Protein AF-A0A520AAK4-F1 (afdb_monomer)

Nearest PDB structures (foldseek):
  6ree-assembly1_R  TM=9.407E-01  e=1.467E-04  Polytomella sp. Pringsheim 198.80
  5zwl-assembly1_E  TM=9.618E-01  e=4.776E-04  Thermosynechococcus vestitus BP-1
  5hkk-assembly2_P  TM=9.426E-01  e=3.461E-04  Caldalkalibacillus thermarum TA2.A1
  7xkr-assembly1_H  TM=9.174E-01  e=3.652E-04  Bacillus sp. PS3
  5ik2-assembly1_H  TM=9.342E-01  e=4.776E-04  Caldalkalibacillus thermarum TA2.A1

Radius of gyration: 11.02 Å; Cα contacts (8 Å, |Δi|>4): 152; chains: 1; bounding box: 22×25×25 Å

Solvent-accessible surface area (backbone atoms only — not comparable to full-atom values): 3659 Å² total; per-residue (Å²): 111,63,36,41,33,40,31,32,73,93,47,71,49,74,48,50,80,79,54,76,73,46,76,48,55,32,39,69,36,59,33,37,41,33,36,95,90,50,75,48,79,45,36,31,48,31,35,39,38,40,34,51,92,78,41,76,48,76,51,58,74,41,78,55,132

Mean predicted aligned error: 3.38 Å

Sequence (65 aa):
VTAVTVPGTLGSFQILKDHAPIISTLEDGPVIIKASTGEEIFNIKGGVVEVLDNKVIVLAEAVVA

pLDDT: mean 92.77, std 4.72, range [65.44, 97.06]

Secondary structure (DSSP, 8-state):
--EEEEEETTEEEEEETTPPPEEEEE-SEEEEEEETTEEEEEEEEEEEEEEETTEEEEEEEEEE-

Structure (mmCIF, N/CA/C/O backbone):
data_AF-A0A520AAK4-F1
#
_entry.id   AF-A0A520AAK4-F1
#
loop_
_atom_site.group_PDB
_atom_site.id
_atom_site.type_symbol
_atom_site.label_atom_id
_atom_site.label_alt_id
_atom_site.label_comp_id
_atom_site.label_asym_id
_atom_site.label_entity_id
_atom_site.label_seq_id
_atom_site.pdbx_PDB_ins_code
_atom_site.Cartn_x
_atom_site.Cartn_y
_atom_site.Cartn_z
_atom_site.occupancy
_atom_site.B_iso_or_equiv
_atom_site.auth_seq_id
_atom_site.auth_comp_id
_atom_site.auth_asym_id
_atom_site.auth_atom_id
_atom_site.pdbx_PDB_model_num
ATOM 1 N N . VAL A 1 1 ? -9.735 -5.793 8.074 1.00 79.25 1 VAL A N 1
ATOM 2 C CA . VAL A 1 1 ? -8.407 -5.198 7.814 1.00 79.25 1 VAL A CA 1
ATOM 3 C C . VAL A 1 1 ? -8.062 -4.291 8.979 1.00 79.25 1 VAL A C 1
ATOM 5 O O . VAL A 1 1 ? -8.893 -3.474 9.353 1.00 79.25 1 VAL A O 1
ATOM 8 N N . THR A 1 2 ? -6.915 -4.505 9.609 1.00 88.31 2 THR A N 1
ATOM 9 C CA . THR A 1 2 ? -6.397 -3.711 10.731 1.00 88.31 2 THR A CA 1
ATOM 10 C C . THR A 1 2 ? -5.313 -2.737 10.280 1.00 88.31 2 THR A C 1
ATOM 12 O O . THR A 1 2 ? -5.191 -1.667 10.868 1.00 88.31 2 THR A O 1
ATOM 15 N N . ALA A 1 3 ? -4.563 -3.079 9.228 1.00 92.81 3 ALA A N 1
ATOM 16 C CA . ALA A 1 3 ? -3.543 -2.217 8.652 1.00 92.81 3 ALA A CA 1
ATOM 17 C C . ALA A 1 3 ? -3.315 -2.528 7.168 1.00 92.81 3 ALA A C 1
ATOM 19 O O . ALA A 1 3 ? -3.432 -3.681 6.751 1.00 92.81 3 ALA A O 1
ATOM 20 N N . VAL A 1 4 ? -2.947 -1.507 6.397 1.00 94.75 4 VAL A N 1
ATOM 21 C CA . VAL A 1 4 ? -2.523 -1.632 4.997 1.00 94.75 4 VAL A CA 1
ATOM 22 C C . VAL A 1 4 ? -1.158 -0.975 4.850 1.00 94.75 4 VAL A C 1
ATOM 24 O O . VAL A 1 4 ? -1.025 0.215 5.113 1.00 94.75 4 VAL A O 1
ATOM 27 N N . THR A 1 5 ? -0.138 -1.727 4.453 1.00 95.44 5 THR A N 1
ATOM 28 C CA . THR A 1 5 ? 1.199 -1.195 4.161 1.00 95.44 5 THR A CA 1
ATOM 29 C C . THR A 1 5 ? 1.380 -1.099 2.656 1.00 95.44 5 THR A C 1
ATOM 31 O O . THR A 1 5 ? 1.095 -2.061 1.945 1.00 95.44 5 THR A O 1
ATOM 34 N N . VAL A 1 6 ? 1.860 0.046 2.177 1.00 95.94 6 VAL A N 1
ATOM 35 C CA . VAL A 1 6 ? 2.063 0.319 0.750 1.00 95.94 6 VAL A CA 1
ATOM 36 C C . VAL A 1 6 ? 3.474 0.857 0.481 1.00 95.94 6 VAL A C 1
ATOM 38 O O . VAL A 1 6 ? 4.034 1.557 1.334 1.00 95.94 6 VAL A O 1
ATOM 41 N N . PRO A 1 7 ? 4.061 0.560 -0.693 1.00 96.19 7 PRO A N 1
ATOM 42 C CA . PRO A 1 7 ? 5.356 1.090 -1.108 1.00 96.19 7 PRO A CA 1
ATOM 43 C C . PRO A 1 7 ? 5.180 2.493 -1.710 1.00 96.19 7 PRO A C 1
ATOM 45 O O . PRO A 1 7 ? 5.017 2.643 -2.915 1.00 96.19 7 PRO A O 1
ATOM 48 N N . GLY A 1 8 ? 5.147 3.537 -0.878 1.00 94.56 8 GLY A N 1
ATOM 49 C CA . GLY A 1 8 ? 5.089 4.920 -1.365 1.00 94.56 8 GLY A CA 1
ATOM 50 C C . GLY A 1 8 ? 6.393 5.358 -2.041 1.00 94.56 8 GLY A C 1
ATOM 51 O O . GLY A 1 8 ? 7.467 4.880 -1.686 1.00 94.56 8 GLY A O 1
ATOM 52 N N . THR A 1 9 ? 6.314 6.326 -2.957 1.00 91.12 9 THR A N 1
ATOM 53 C CA . THR A 1 9 ? 7.486 6.889 -3.672 1.00 91.1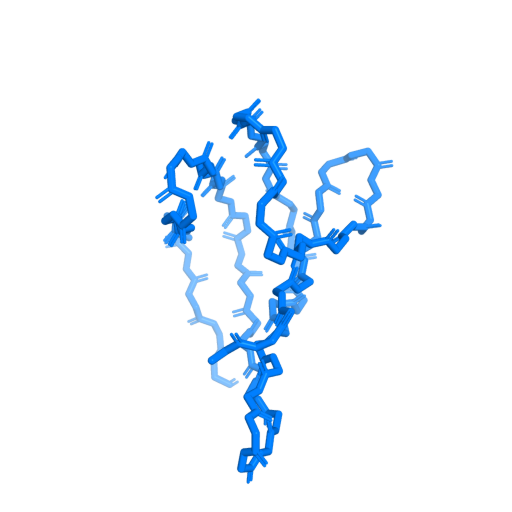2 9 THR A CA 1
ATOM 54 C C . THR A 1 9 ? 8.557 7.505 -2.773 1.00 91.12 9 THR A C 1
ATOM 56 O O . THR A 1 9 ? 9.732 7.519 -3.120 1.00 91.12 9 THR A O 1
ATOM 59 N N . LEU A 1 10 ? 8.175 8.014 -1.601 1.00 89.94 10 LEU A N 1
ATOM 60 C CA . LEU A 1 10 ? 9.115 8.559 -0.611 1.00 89.94 10 LEU A CA 1
ATOM 61 C C . LEU A 1 10 ? 9.478 7.547 0.486 1.00 89.94 10 LEU A C 1
ATOM 63 O O . LEU A 1 10 ? 10.097 7.908 1.486 1.00 89.94 10 LEU A O 1
ATOM 67 N N . GLY A 1 11 ? 9.076 6.290 0.311 1.00 91.62 11 GLY A N 1
ATOM 68 C CA . GLY A 1 11 ? 9.260 5.210 1.264 1.00 91.62 11 GLY A CA 1
ATOM 69 C C . GLY A 1 11 ? 7.957 4.485 1.589 1.00 91.62 11 GLY A C 1
ATOM 70 O O . GLY A 1 11 ? 6.847 4.992 1.410 1.00 91.62 11 GLY A O 1
ATOM 71 N N . SER A 1 12 ? 8.104 3.270 2.110 1.00 94.06 12 SER A N 1
ATOM 72 C CA . SER A 1 12 ? 6.975 2.464 2.561 1.00 94.06 12 SER A CA 1
ATOM 73 C C . SER A 1 12 ? 6.313 3.077 3.789 1.00 94.06 12 SER A C 1
ATOM 75 O O . SER A 1 12 ? 6.997 3.433 4.751 1.00 94.06 12 SER A O 1
ATOM 77 N N . PHE A 1 13 ? 4.986 3.114 3.803 1.00 94.88 13 PHE A N 1
ATOM 78 C CA . PHE A 1 13 ? 4.219 3.580 4.953 1.00 94.88 13 PHE A CA 1
ATOM 79 C C . PHE A 1 13 ? 3.006 2.690 5.204 1.00 94.88 13 PHE A C 1
ATOM 81 O O . PHE A 1 13 ? 2.580 1.916 4.345 1.00 94.88 13 PHE A O 1
ATOM 88 N N . GLN A 1 14 ? 2.469 2.785 6.419 1.00 94.56 14 GLN A N 1
ATOM 89 C CA . GLN A 1 14 ? 1.345 1.980 6.869 1.00 94.56 14 GLN A CA 1
ATOM 90 C C . GLN A 1 14 ? 0.154 2.867 7.216 1.00 94.56 14 GLN A C 1
ATOM 92 O O . GLN A 1 14 ? 0.273 3.839 7.957 1.00 94.56 14 GLN A O 1
ATOM 97 N N . ILE A 1 15 ? -1.003 2.485 6.693 1.00 94.81 15 ILE A N 1
ATOM 98 C CA . ILE A 1 15 ? -2.294 3.119 6.913 1.00 94.81 15 ILE A CA 1
ATOM 99 C C . ILE A 1 15 ? -3.048 2.281 7.947 1.00 94.81 15 ILE A C 1
ATOM 101 O O . ILE A 1 15 ? -3.239 1.073 7.775 1.00 94.81 15 ILE A O 1
ATOM 105 N N . LEU A 1 16 ? -3.462 2.931 9.031 1.00 94.12 16 LEU A N 1
ATOM 106 C CA . LEU A 1 16 ? -4.269 2.343 10.098 1.00 94.12 16 LEU A CA 1
ATOM 107 C C . LEU A 1 16 ? -5.706 2.865 10.033 1.00 94.12 16 LEU A C 1
ATOM 109 O O . LEU A 1 16 ? -6.051 3.717 9.211 1.00 94.12 16 LEU A O 1
ATOM 113 N N . LYS A 1 17 ? -6.549 2.346 10.925 1.00 92.50 17 LYS A N 1
ATOM 114 C CA . LYS A 1 17 ? -7.895 2.873 11.130 1.00 92.50 17 LYS A CA 1
ATOM 115 C C . LYS A 1 17 ? -7.835 4.360 11.514 1.00 92.50 17 LYS A C 1
ATOM 117 O O . LYS A 1 17 ? -6.974 4.764 12.288 1.00 92.50 17 LYS A O 1
ATOM 122 N N . ASP A 1 18 ? -8.770 5.133 10.978 1.00 92.69 18 ASP A N 1
ATOM 123 C CA . ASP A 1 18 ? -8.980 6.562 11.224 1.00 92.69 18 ASP A CA 1
ATOM 124 C C . ASP A 1 18 ? -7.784 7.445 10.815 1.00 92.69 18 ASP A C 1
ATOM 126 O O . ASP A 1 18 ? -7.555 8.517 11.373 1.00 92.69 18 ASP A O 1
ATOM 130 N N . HIS A 1 19 ? -7.020 7.006 9.808 1.00 92.75 19 HIS A N 1
ATOM 131 C CA . HIS A 1 19 ? -5.960 7.811 9.206 1.00 92.75 19 HIS A CA 1
ATOM 132 C C . HIS A 1 19 ? -6.527 9.039 8.472 1.00 92.75 19 HIS A C 1
ATOM 134 O O . HIS A 1 19 ? -7.607 8.987 7.878 1.00 92.75 19 HIS A O 1
ATOM 140 N N . ALA A 1 20 ? -5.767 10.138 8.474 1.00 95.38 20 ALA A N 1
ATOM 141 C CA . ALA A 1 20 ? -6.125 11.353 7.750 1.00 95.38 20 ALA A CA 1
ATOM 142 C C . ALA A 1 20 ? -6.221 11.105 6.228 1.00 95.38 20 ALA A C 1
ATOM 144 O O . ALA A 1 20 ? -5.493 10.254 5.702 1.00 95.38 20 ALA A O 1
ATOM 145 N N . PRO A 1 21 ? -7.071 11.855 5.503 1.00 96.38 21 PRO A N 1
ATOM 146 C CA . PRO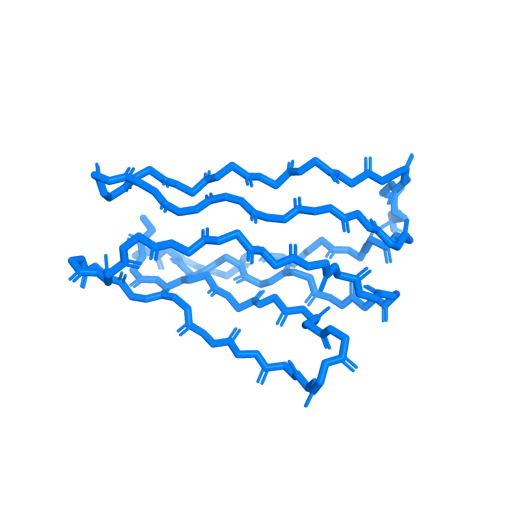 A 1 21 ? -7.153 11.740 4.055 1.00 96.38 21 PRO A CA 1
ATOM 147 C C . PRO A 1 21 ? -5.807 11.990 3.371 1.00 96.38 21 PRO A C 1
ATOM 149 O O . PRO A 1 21 ? -5.116 12.961 3.686 1.00 96.38 21 PRO A O 1
ATOM 152 N N . ILE A 1 22 ? -5.435 11.118 2.435 1.00 94.75 22 ILE A N 1
ATOM 153 C CA . ILE A 1 22 ? -4.183 11.231 1.680 1.00 94.75 22 ILE A CA 1
ATOM 154 C C . ILE A 1 22 ? -4.322 10.601 0.294 1.00 94.75 22 ILE A C 1
ATOM 156 O O . ILE A 1 22 ? -4.981 9.575 0.129 1.00 94.75 22 ILE A O 1
ATOM 160 N N . ILE A 1 23 ? -3.655 11.204 -0.691 1.00 95.12 23 ILE A N 1
ATOM 161 C CA . ILE A 1 23 ? -3.383 10.601 -1.997 1.00 95.12 23 ILE A CA 1
ATOM 162 C C . ILE A 1 23 ? -1.868 10.496 -2.139 1.00 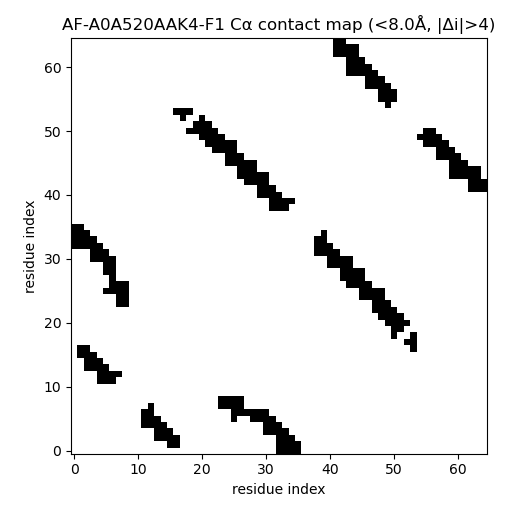95.12 23 ILE A C 1
ATOM 164 O O . ILE A 1 23 ? -1.152 11.461 -1.863 1.00 95.12 23 ILE A O 1
ATOM 168 N N . SER A 1 24 ? -1.372 9.331 -2.546 1.00 95.12 24 SER A N 1
ATOM 169 C CA . SER A 1 24 ? 0.058 9.106 -2.751 1.00 95.12 24 SER A CA 1
ATOM 170 C C . SER A 1 24 ? 0.312 8.228 -3.969 1.00 95.12 24 SER A C 1
ATOM 172 O O . SER A 1 24 ? -0.496 7.366 -4.315 1.00 95.12 24 SER A O 1
ATOM 174 N N . THR A 1 25 ? 1.444 8.459 -4.624 1.00 95.38 25 THR A N 1
ATOM 175 C CA . THR A 1 25 ? 1.962 7.595 -5.681 1.00 95.38 25 THR A CA 1
ATOM 176 C C . THR A 1 25 ? 2.723 6.426 -5.068 1.00 95.38 25 THR A C 1
ATOM 178 O O . THR A 1 25 ? 3.433 6.578 -4.068 1.00 95.38 25 THR A O 1
ATOM 181 N N . LEU A 1 26 ? 2.568 5.256 -5.676 1.00 95.88 26 LEU A N 1
ATOM 182 C CA . LEU A 1 26 ? 3.203 4.017 -5.255 1.00 95.88 26 LEU A CA 1
ATOM 183 C C . LEU A 1 26 ? 4.303 3.620 -6.236 1.00 95.88 26 LEU A C 1
ATOM 185 O O . LEU A 1 26 ? 4.166 3.813 -7.444 1.00 95.88 26 LEU A O 1
ATOM 189 N N . GLU A 1 27 ? 5.367 3.037 -5.701 1.00 95.06 27 GLU A N 1
ATOM 190 C CA . GLU A 1 27 ? 6.418 2.377 -6.468 1.00 95.06 27 GLU A CA 1
ATOM 191 C C . GLU A 1 27 ? 6.189 0.868 -6.550 1.00 95.06 27 GLU A C 1
ATOM 193 O O . GLU A 1 27 ? 5.266 0.300 -5.961 1.00 95.06 27 GLU A O 1
ATOM 198 N N . ASP A 1 28 ? 7.057 0.211 -7.308 1.00 95.06 28 ASP A N 1
ATOM 199 C CA . ASP A 1 28 ? 7.132 -1.236 -7.377 1.00 95.06 28 ASP A CA 1
ATOM 200 C C . ASP A 1 28 ? 7.428 -1.831 -5.998 1.00 95.06 28 ASP A C 1
ATOM 202 O O . ASP A 1 28 ? 8.443 -1.525 -5.369 1.00 95.06 28 ASP A O 1
ATOM 206 N N . GLY A 1 29 ? 6.573 -2.742 -5.542 1.00 94.00 29 GLY A N 1
ATOM 207 C CA . GLY A 1 29 ? 6.784 -3.388 -4.256 1.00 94.00 29 GLY A CA 1
ATOM 208 C C . GLY A 1 29 ? 5.563 -4.119 -3.710 1.00 94.00 29 GLY A C 1
ATOM 209 O O . GLY A 1 29 ? 4.531 -4.218 -4.378 1.00 94.00 29 GLY A O 1
ATOM 210 N N . PRO A 1 30 ? 5.680 -4.654 -2.485 1.00 94.75 30 PRO A N 1
ATOM 211 C CA . PRO A 1 30 ? 4.603 -5.382 -1.841 1.00 94.75 30 PRO A CA 1
ATOM 212 C C . PRO A 1 30 ? 3.602 -4.428 -1.181 1.00 94.75 30 PRO A C 1
ATOM 214 O O . PRO A 1 30 ? 3.957 -3.601 -0.341 1.00 94.75 30 PRO A O 1
ATOM 217 N N . VAL A 1 31 ? 2.326 -4.604 -1.507 1.00 94.75 31 VAL A N 1
ATOM 218 C CA . VAL A 1 31 ? 1.190 -4.120 -0.725 1.00 94.75 31 VAL A CA 1
ATOM 219 C C . VAL A 1 31 ? 0.788 -5.217 0.247 1.00 94.75 31 VAL A C 1
ATOM 221 O O . VAL A 1 31 ? 0.476 -6.336 -0.156 1.00 94.75 31 VAL A O 1
ATOM 224 N N . ILE A 1 32 ? 0.789 -4.893 1.534 1.00 94.75 32 ILE A N 1
ATOM 225 C CA . ILE A 1 32 ? 0.537 -5.848 2.609 1.00 94.75 32 ILE A CA 1
ATOM 226 C C . ILE A 1 32 ? -0.757 -5.463 3.311 1.00 94.75 32 ILE A C 1
ATOM 228 O O . ILE A 1 32 ? -0.861 -4.385 3.897 1.00 94.75 32 ILE A O 1
ATOM 232 N N . ILE A 1 33 ? -1.735 -6.360 3.296 1.00 94.00 33 ILE A N 1
ATOM 233 C CA . ILE A 1 33 ? -3.031 -6.174 3.940 1.00 94.00 33 ILE A CA 1
ATOM 234 C C . ILE A 1 33 ? -3.087 -7.088 5.158 1.00 94.00 33 ILE A C 1
ATOM 236 O O . ILE A 1 33 ? -3.163 -8.309 5.045 1.00 94.00 33 ILE A O 1
ATOM 240 N N . LYS A 1 34 ? -3.084 -6.491 6.350 1.00 93.62 34 LYS A N 1
ATOM 241 C CA . LYS A 1 34 ? -3.266 -7.222 7.605 1.00 93.62 34 LYS A CA 1
ATOM 242 C C . LYS A 1 34 ? -4.740 -7.246 7.966 1.00 93.62 34 LYS A C 1
ATOM 244 O O . LYS A 1 34 ? -5.381 -6.202 8.103 1.00 93.62 34 LYS A O 1
ATOM 249 N N . ALA A 1 35 ? -5.294 -8.436 8.140 1.00 89.62 35 ALA A N 1
ATOM 250 C CA . ALA A 1 35 ? -6.635 -8.669 8.653 1.00 89.62 35 ALA A CA 1
ATOM 251 C C . ALA A 1 35 ? -6.570 -9.421 9.990 1.00 89.62 35 ALA A C 1
ATOM 253 O O . ALA A 1 35 ? -5.524 -9.904 10.409 1.00 89.62 35 ALA A O 1
ATOM 254 N N . SER A 1 36 ? -7.704 -9.528 10.681 1.00 83.81 36 SER A N 1
ATOM 255 C CA . SER A 1 36 ? -7.799 -10.296 11.931 1.00 83.81 36 SER A CA 1
ATOM 256 C C . SER A 1 36 ? -7.508 -11.788 11.741 1.00 83.81 36 SER A C 1
ATOM 258 O O . SER A 1 36 ? -7.173 -12.470 12.702 1.00 83.81 36 SER A O 1
ATOM 260 N N . THR A 1 37 ? -7.649 -12.291 10.515 1.00 83.44 37 THR A N 1
ATOM 261 C CA . THR A 1 37 ? -7.523 -13.706 10.158 1.00 83.44 37 THR A CA 1
ATOM 262 C C . THR A 1 37 ? -6.199 -14.054 9.476 1.00 83.44 37 THR A C 1
ATOM 264 O O . THR A 1 37 ? -5.979 -15.226 9.187 1.00 83.44 37 THR A O 1
ATOM 267 N N . GLY A 1 38 ? -5.323 -13.078 9.206 1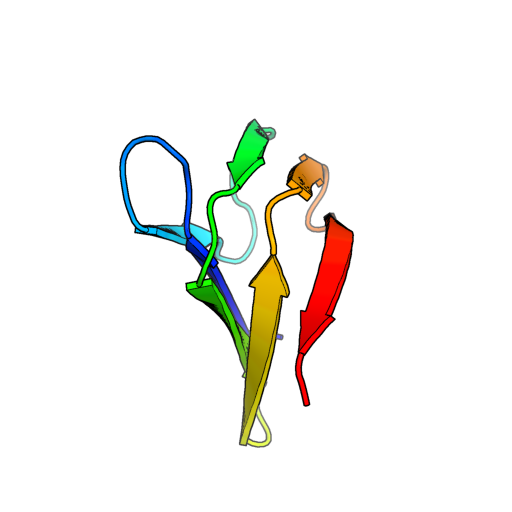.00 87.69 38 GLY A N 1
ATOM 268 C CA . GLY A 1 38 ? -4.061 -13.311 8.501 1.00 87.69 38 GLY A CA 1
ATOM 269 C C . GLY A 1 38 ? -3.513 -12.085 7.773 1.00 87.69 38 GLY A C 1
ATOM 270 O O . GLY A 1 38 ? -3.982 -10.961 7.964 1.00 87.69 38 GLY A O 1
ATOM 271 N N . GLU A 1 39 ? -2.505 -12.322 6.941 1.00 92.62 39 GLU A N 1
ATOM 272 C CA . GLU A 1 39 ? -1.815 -11.314 6.137 1.00 92.62 39 GLU A CA 1
ATOM 273 C C . GLU A 1 39 ? -1.865 -11.722 4.664 1.00 92.62 39 GLU A C 1
ATOM 275 O O . GLU A 1 39 ? -1.545 -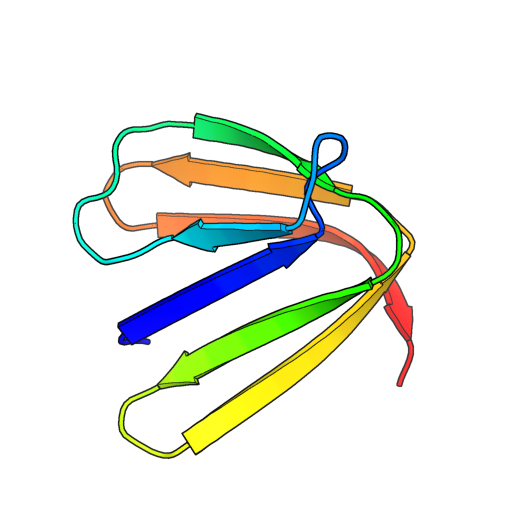12.859 4.321 1.00 92.62 39 GLU A O 1
ATOM 280 N N . GLU A 1 40 ? -2.292 -10.798 3.808 1.00 92.00 40 GLU A N 1
ATOM 281 C CA . GLU A 1 40 ? -2.304 -10.958 2.355 1.00 92.00 40 GLU A CA 1
ATOM 282 C C . GLU A 1 40 ? -1.269 -10.018 1.740 1.00 92.00 40 GLU A C 1
ATOM 284 O O . GLU A 1 40 ? -1.172 -8.852 2.130 1.00 92.00 40 GLU A O 1
ATOM 289 N N . ILE A 1 41 ? -0.489 -10.524 0.786 1.00 93.62 41 ILE A N 1
ATOM 290 C CA . ILE A 1 41 ? 0.591 -9.777 0.140 1.00 93.62 41 ILE A CA 1
ATOM 291 C C . ILE A 1 41 ? 0.331 -9.758 -1.364 1.00 93.62 41 ILE A C 1
ATOM 293 O O . ILE A 1 41 ? 0.170 -10.809 -1.980 1.00 93.62 41 ILE A O 1
ATOM 297 N N . PHE A 1 42 ? 0.332 -8.562 -1.945 1.00 93.06 42 PHE A N 1
ATOM 298 C CA . PHE A 1 42 ? 0.201 -8.331 -3.380 1.00 93.06 42 PHE A CA 1
ATOM 299 C C . PHE A 1 42 ? 1.426 -7.581 -3.883 1.00 93.06 42 PHE A C 1
ATOM 301 O O . PHE A 1 42 ? 1.709 -6.486 -3.408 1.00 93.06 42 PHE A O 1
ATOM 308 N N . ASN A 1 43 ? 2.140 -8.124 -4.863 1.00 94.81 43 ASN A N 1
ATOM 309 C CA . ASN A 1 43 ? 3.234 -7.394 -5.495 1.00 94.81 43 ASN A CA 1
ATOM 310 C C . ASN A 1 43 ? 2.671 -6.537 -6.628 1.00 94.81 43 ASN A C 1
ATOM 312 O O . ASN A 1 43 ? 2.030 -7.060 -7.538 1.00 94.81 43 ASN A O 1
ATOM 316 N N . ILE A 1 44 ? 2.902 -5.228 -6.579 1.00 94.69 44 ILE A N 1
ATOM 317 C CA . ILE A 1 44 ? 2.424 -4.286 -7.595 1.00 94.69 44 ILE A CA 1
ATOM 318 C C . ILE A 1 44 ? 3.583 -3.695 -8.395 1.00 94.69 44 ILE A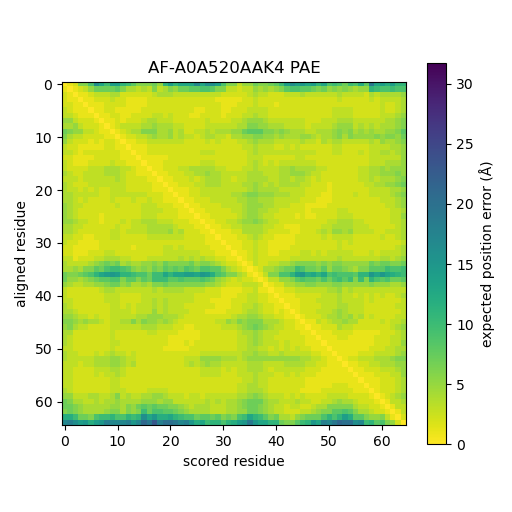 C 1
ATOM 320 O O . ILE A 1 44 ? 4.718 -3.622 -7.917 1.00 94.69 44 ILE A O 1
ATOM 324 N N . LYS A 1 45 ? 3.274 -3.267 -9.619 1.00 94.19 45 LYS A N 1
ATOM 325 C CA . LYS A 1 45 ? 4.140 -2.450 -10.471 1.00 94.19 45 LYS A CA 1
ATOM 326 C C . LYS A 1 45 ? 3.551 -1.054 -10.570 1.00 94.19 45 LYS A C 1
ATOM 328 O O . LYS A 1 45 ? 2.655 -0.846 -11.378 1.00 94.19 45 LYS A O 1
ATOM 333 N N . GLY A 1 46 ? 3.996 -0.158 -9.694 1.00 93.19 46 GLY A N 1
ATOM 334 C CA . GLY A 1 46 ? 3.490 1.207 -9.592 1.00 93.19 46 GLY A CA 1
ATOM 335 C C . GLY A 1 46 ? 1.987 1.336 -9.305 1.00 93.19 46 GLY A C 1
ATOM 336 O O . GLY A 1 46 ? 1.221 0.366 -9.243 1.00 93.1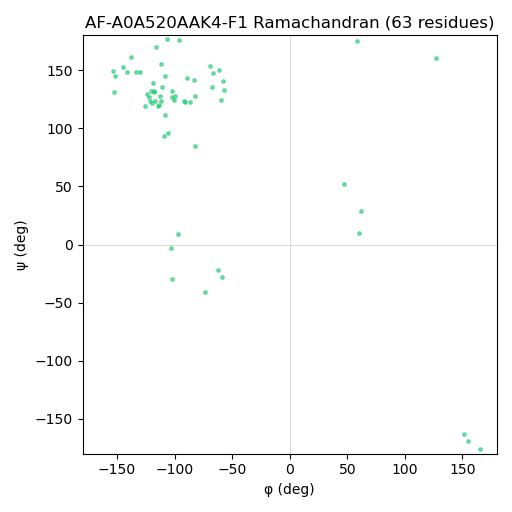9 46 GLY A O 1
ATOM 337 N N . GLY A 1 47 ? 1.551 2.579 -9.114 1.00 94.75 47 GLY A N 1
ATOM 338 C CA . GLY A 1 47 ? 0.139 2.915 -8.973 1.00 94.75 47 GLY A CA 1
ATOM 339 C C . GLY A 1 47 ? -0.110 4.155 -8.128 1.00 94.75 47 GLY A C 1
ATOM 340 O O . GLY A 1 47 ? 0.787 4.956 -7.859 1.00 94.75 47 GLY A O 1
ATOM 341 N N . VAL A 1 48 ? -1.351 4.299 -7.677 1.00 95.88 48 VAL A N 1
ATOM 342 C CA . VAL A 1 48 ? -1.762 5.342 -6.733 1.00 95.88 48 VAL A CA 1
ATOM 343 C C . VAL A 1 48 ? -2.627 4.755 -5.626 1.00 95.88 48 VAL A C 1
ATOM 345 O O . VAL A 1 48 ? -3.374 3.798 -5.837 1.00 95.88 48 VAL A O 1
ATOM 348 N N . VAL A 1 49 ? -2.534 5.346 -4.439 1.00 96.06 49 VAL A N 1
ATOM 349 C CA . VAL A 1 49 ? -3.405 5.048 -3.303 1.00 96.06 49 VAL A CA 1
ATOM 350 C C . VAL A 1 49 ? -4.181 6.291 -2.896 1.00 96.06 49 VAL A C 1
ATOM 352 O O . VAL A 1 49 ? -3.628 7.389 -2.835 1.00 96.06 49 VAL A O 1
ATOM 355 N N . GLU A 1 50 ? -5.455 6.096 -2.582 1.00 97.06 50 GLU A N 1
ATOM 356 C CA . GLU A 1 50 ? -6.336 7.083 -1.971 1.00 97.06 50 GLU A CA 1
ATOM 357 C C . GLU A 1 50 ? -6.841 6.541 -0.633 1.00 97.06 50 GLU A C 1
ATOM 359 O O . GLU A 1 50 ? -7.301 5.400 -0.537 1.00 97.06 50 GLU A O 1
ATOM 364 N N . VAL A 1 51 ? -6.764 7.373 0.402 1.00 96.19 51 VAL A N 1
ATOM 365 C CA . VAL A 1 51 ? -7.355 7.114 1.713 1.00 96.19 51 VAL A CA 1
ATOM 366 C C . VAL A 1 51 ? -8.354 8.218 2.006 1.00 96.19 51 VAL A C 1
ATOM 368 O O . VAL A 1 51 ? -7.983 9.390 2.040 1.00 96.19 51 VAL A O 1
ATOM 371 N N . LEU A 1 52 ? -9.609 7.848 2.239 1.00 96.25 52 LEU A N 1
ATOM 372 C CA . LEU A 1 52 ? -10.678 8.777 2.590 1.00 96.25 52 LEU A CA 1
ATOM 373 C C . LEU A 1 52 ? -11.734 8.053 3.424 1.00 96.25 52 LEU A C 1
ATOM 375 O O . LEU A 1 52 ? -12.166 6.970 3.047 1.00 96.25 52 LEU A O 1
ATOM 379 N N . ASP A 1 53 ? -12.145 8.624 4.558 1.00 94.38 53 ASP A N 1
ATOM 380 C CA . ASP A 1 53 ? -13.212 8.085 5.419 1.00 94.38 53 ASP A CA 1
ATOM 381 C C . ASP A 1 53 ? -13.087 6.575 5.712 1.00 94.38 53 ASP A C 1
ATOM 383 O O . ASP A 1 53 ? -14.018 5.795 5.505 1.00 94.38 53 ASP A O 1
ATOM 387 N N . ASN A 1 54 ? -11.910 6.139 6.185 1.00 91.25 54 ASN A N 1
ATOM 388 C CA . ASN A 1 54 ? -11.572 4.726 6.443 1.00 91.25 54 ASN A CA 1
ATOM 389 C C . ASN A 1 54 ? -11.632 3.790 5.224 1.00 91.25 54 ASN A C 1
ATOM 391 O O . ASN A 1 54 ? -11.528 2.569 5.367 1.00 91.25 54 ASN A O 1
ATOM 395 N N . LYS A 1 55 ? -11.773 4.340 4.024 1.00 93.31 55 LYS A N 1
ATOM 396 C CA . LYS A 1 55 ? -11.703 3.607 2.772 1.00 93.31 55 LYS A CA 1
ATOM 397 C C . LYS A 1 55 ? -10.318 3.795 2.176 1.00 93.31 55 LYS A C 1
ATOM 399 O O . LYS A 1 55 ? -9.855 4.920 2.023 1.00 93.31 55 LYS A O 1
ATOM 404 N N . VAL A 1 56 ? -9.672 2.683 1.843 1.00 94.00 56 VAL A N 1
ATOM 405 C CA . VAL A 1 56 ? -8.395 2.666 1.125 1.00 94.00 56 VAL A CA 1
ATOM 406 C C . VAL A 1 56 ? -8.658 2.098 -0.261 1.00 94.00 56 VAL A C 1
ATOM 408 O O . VAL A 1 56 ? -9.191 0.995 -0.383 1.00 94.00 56 VAL A O 1
ATOM 411 N N . ILE A 1 57 ? -8.315 2.855 -1.296 1.00 94.69 57 ILE A N 1
ATOM 412 C CA . ILE A 1 57 ? -8.418 2.446 -2.696 1.00 94.69 57 ILE A CA 1
ATOM 413 C C . ILE A 1 57 ? -7.009 2.434 -3.269 1.00 94.69 57 ILE A C 1
ATOM 415 O O . ILE A 1 57 ? -6.318 3.446 -3.231 1.00 94.69 57 ILE A O 1
ATOM 419 N N . VAL A 1 58 ? -6.588 1.288 -3.801 1.00 94.19 58 VAL A N 1
ATOM 420 C CA . VAL A 1 58 ? -5.304 1.142 -4.491 1.00 94.19 58 VAL A CA 1
ATOM 421 C C . VAL A 1 58 ? -5.585 0.854 -5.958 1.00 94.19 58 VAL A C 1
ATOM 423 O O . VAL A 1 58 ? -6.235 -0.135 -6.290 1.00 94.19 58 VAL A O 1
ATOM 4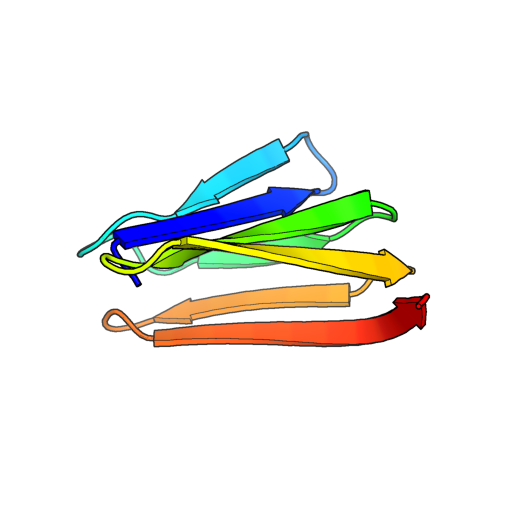26 N N . LEU A 1 59 ? -5.098 1.731 -6.828 1.00 94.88 59 LEU A N 1
ATOM 427 C CA . LEU A 1 59 ? -5.128 1.580 -8.276 1.00 94.88 59 LEU A CA 1
ATOM 428 C C . LEU A 1 59 ? -3.708 1.223 -8.720 1.00 94.88 59 LEU A C 1
ATOM 430 O O . LEU A 1 59 ? -2.861 2.105 -8.849 1.00 94.88 59 LEU A O 1
ATOM 434 N N . ALA A 1 60 ? -3.442 -0.072 -8.885 1.00 94.31 60 ALA A N 1
ATOM 435 C CA . ALA A 1 60 ? -2.154 -0.583 -9.353 1.00 94.31 60 ALA A CA 1
ATOM 436 C C . ALA A 1 60 ? -2.128 -0.671 -10.885 1.00 94.31 60 ALA A C 1
ATOM 438 O O . ALA A 1 60 ? -3.136 -1.040 -11.490 1.00 94.31 60 ALA A O 1
ATOM 439 N N . GLU A 1 61 ? -0.986 -0.373 -11.511 1.00 92.44 61 GLU A N 1
ATOM 440 C CA . GLU A 1 61 ? -0.859 -0.501 -12.973 1.00 92.44 61 GLU A CA 1
ATOM 441 C C . GLU A 1 61 ? -0.778 -1.972 -13.396 1.00 92.44 61 GLU A C 1
ATOM 443 O O . GLU A 1 61 ? -1.417 -2.384 -14.364 1.00 92.44 61 GLU A O 1
ATOM 448 N N . ALA A 1 62 ? -0.039 -2.787 -12.637 1.00 91.56 62 ALA A N 1
ATOM 449 C CA . ALA A 1 62 ? -0.066 -4.239 -12.759 1.00 91.56 62 ALA A CA 1
ATOM 450 C C . ALA A 1 62 ? 0.100 -4.924 -11.398 1.00 91.56 62 ALA A C 1
ATOM 452 O O . ALA A 1 62 ? 0.743 -4.398 -10.488 1.00 91.56 62 ALA A O 1
ATOM 453 N N . VAL A 1 63 ? -0.458 -6.130 -11.286 1.00 91.06 63 VAL A N 1
ATOM 454 C CA . VAL A 1 63 ? -0.294 -7.022 -10.133 1.00 91.06 63 VAL A CA 1
ATOM 455 C C . VAL A 1 63 ? 0.498 -8.239 -10.590 1.00 91.06 63 VAL A C 1
ATOM 457 O O . VAL A 1 63 ? 0.154 -8.869 -11.591 1.00 91.06 63 VAL A O 1
ATOM 460 N N . VAL A 1 64 ? 1.571 -8.549 -9.871 1.00 85.31 64 VAL A N 1
ATOM 461 C CA . VAL A 1 64 ? 2.452 -9.686 -10.137 1.00 85.31 64 VAL A CA 1
ATOM 462 C C . VAL A 1 64 ? 2.122 -10.790 -9.136 1.00 85.31 64 VAL A C 1
ATOM 464 O O . VAL A 1 64 ? 2.081 -10.536 -7.929 1.00 85.31 64 VAL A O 1
ATOM 467 N N . ALA A 1 65 ? 1.850 -11.986 -9.662 1.00 65.44 65 ALA A N 1
ATOM 468 C CA . ALA A 1 65 ? 1.581 -13.194 -8.883 1.00 65.44 65 ALA A CA 1
ATOM 469 C C . ALA A 1 65 ? 2.860 -13.778 -8.270 1.00 65.44 65 ALA A C 1
ATOM 471 O O . ALA A 1 65 ? 3.919 -13.704 -8.938 1.00 65.44 65 ALA A O 1
#

Foldseek 3Di:
DAKKWFAFPVGIDIDGPPDDWDKTKGAFAWIWDDDPVGIDI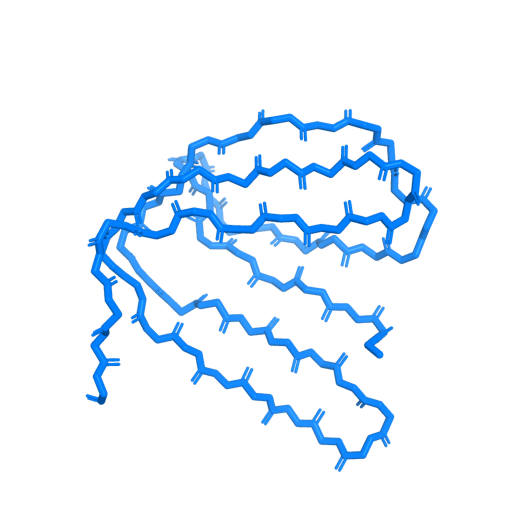WTAHIFMWTDDPRDIDTDGPDTDD